Protein AF-A0A2N1ID99-F1 (afdb_monomer_lite)

Foldseek 3Di:
DDQDAFDACCDCPHPCVVCVVQWDDKDADPVRWIWIWGDDPDFKIKIFTARPVRNGGHDIDIDGDCVVNPPPD

Structure (mmCIF, N/CA/C/O backbone):
data_AF-A0A2N1ID99-F1
#
_entry.id   AF-A0A2N1ID99-F1
#
loop_
_atom_site.group_PDB
_atom_site.id
_atom_site.type_symbol
_atom_site.label_atom_id
_atom_site.label_alt_id
_atom_site.label_comp_id
_atom_site.label_asym_id
_atom_site.label_entity_id
_atom_site.label_seq_id
_atom_site.pdbx_PDB_ins_code
_atom_site.Cartn_x
_atom_site.Cartn_y
_atom_site.Cartn_z
_atom_site.occupancy
_atom_site.B_iso_or_equiv
_atom_site.auth_seq_id
_atom_site.auth_comp_id
_atom_site.auth_asym_id
_atom_site.auth_atom_id
_atom_site.pdbx_PDB_model_num
ATOM 1 N N . MET A 1 1 ? 3.573 -14.128 -4.092 1.00 51.69 1 MET A N 1
ATOM 2 C CA . MET A 1 1 ? 3.756 -13.281 -2.872 1.00 51.69 1 MET A CA 1
ATOM 3 C C . MET A 1 1 ? 2.377 -12.950 -2.322 1.00 51.69 1 MET A C 1
ATOM 5 O O . MET A 1 1 ? 1.549 -12.497 -3.096 1.00 51.69 1 MET A O 1
ATOM 9 N N . LYS A 1 2 ? 2.084 -13.229 -1.046 1.00 59.81 2 LYS A N 1
ATOM 10 C CA . LYS A 1 2 ? 0.727 -13.063 -0.496 1.00 59.81 2 LYS A CA 1
ATOM 11 C C . LYS A 1 2 ? 0.625 -11.716 0.220 1.00 59.81 2 LYS A C 1
ATOM 13 O O . LYS A 1 2 ? 1.139 -11.573 1.324 1.00 59.81 2 LYS A O 1
ATOM 18 N N . PHE A 1 3 ? 0.018 -10.723 -0.422 1.00 67.50 3 PHE A N 1
ATOM 19 C CA . PHE A 1 3 ? -0.275 -9.447 0.229 1.00 67.50 3 PHE A CA 1
ATOM 20 C C . PHE A 1 3 ? -1.377 -9.656 1.269 1.00 67.50 3 PHE A C 1
ATOM 22 O O . PHE A 1 3 ? -2.383 -10.318 1.013 1.00 67.50 3 PHE A O 1
ATOM 29 N N . HIS A 1 4 ? -1.131 -9.171 2.482 1.00 71.19 4 HIS A N 1
ATOM 30 C CA . HIS A 1 4 ? -1.902 -9.517 3.670 1.00 71.19 4 HIS A CA 1
ATOM 31 C C . HIS A 1 4 ? -3.198 -8.699 3.789 1.00 71.19 4 HIS A C 1
ATOM 33 O O . HIS A 1 4 ? -3.340 -7.887 4.704 1.00 71.19 4 HIS A O 1
ATOM 39 N N . ILE A 1 5 ? -4.146 -8.921 2.876 1.00 80.88 5 ILE A N 1
ATOM 40 C CA . ILE A 1 5 ? -5.517 -8.412 3.031 1.00 80.88 5 ILE A CA 1
ATOM 41 C C . ILE A 1 5 ? -6.077 -8.914 4.372 1.00 80.88 5 ILE A C 1
ATOM 43 O O . ILE A 1 5 ? -5.905 -10.082 4.730 1.00 80.88 5 ILE A O 1
ATOM 47 N N . GLY A 1 6 ? -6.706 -8.020 5.132 1.00 83.31 6 GLY A N 1
ATOM 48 C CA . GLY A 1 6 ? -7.248 -8.294 6.463 1.00 83.31 6 GLY A CA 1
ATOM 49 C C . GLY A 1 6 ? -6.255 -8.108 7.616 1.00 83.31 6 GLY A C 1
ATOM 50 O O . GLY A 1 6 ? -6.635 -8.276 8.773 1.00 83.31 6 GLY A O 1
ATOM 51 N N . MET A 1 7 ? -4.995 -7.739 7.351 1.00 85.00 7 MET A N 1
ATOM 52 C CA . MET A 1 7 ? -4.029 -7.410 8.406 1.00 85.00 7 MET A CA 1
ATOM 53 C C . MET A 1 7 ? -3.935 -5.909 8.664 1.00 85.00 7 MET A C 1
ATOM 55 O O . MET A 1 7 ? -4.077 -5.093 7.756 1.00 85.00 7 MET A O 1
ATOM 59 N N . LYS A 1 8 ? -3.621 -5.540 9.912 1.00 86.12 8 LYS A N 1
ATOM 60 C CA . LYS A 1 8 ? -3.325 -4.147 10.252 1.00 86.12 8 LYS A CA 1
ATOM 61 C C . LYS A 1 8 ? -2.057 -3.660 9.551 1.00 86.12 8 LYS A C 1
ATOM 63 O O . LYS A 1 8 ? -1.020 -4.322 9.633 1.00 86.12 8 LYS A O 1
ATOM 68 N N . PHE A 1 9 ? -2.118 -2.483 8.933 1.00 81.69 9 PHE A N 1
ATOM 69 C CA . PHE A 1 9 ? -0.997 -1.874 8.210 1.00 81.69 9 PHE A CA 1
ATOM 70 C C . PHE A 1 9 ? 0.195 -1.557 9.131 1.00 81.69 9 PHE A C 1
ATOM 72 O O . PHE A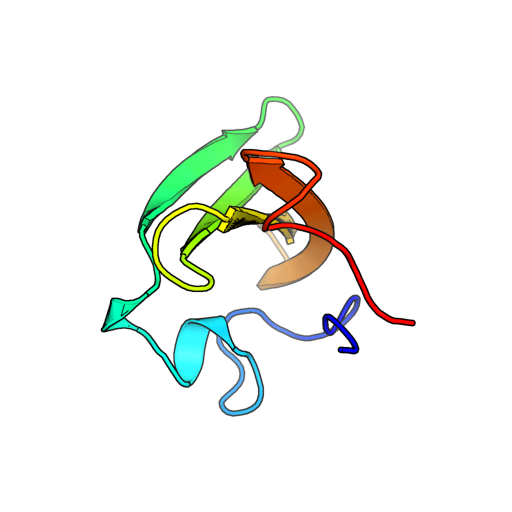 1 9 ? 1.334 -1.540 8.680 1.00 81.69 9 PHE A O 1
ATOM 79 N N . ASN A 1 10 ? -0.063 -1.331 10.423 1.00 81.31 10 ASN A N 1
ATOM 80 C CA . ASN A 1 10 ? 0.944 -1.051 11.449 1.00 81.31 10 ASN A CA 1
ATOM 81 C C . ASN A 1 10 ? 1.358 -2.298 12.256 1.00 81.31 10 ASN A C 1
ATOM 83 O O . ASN A 1 10 ? 2.064 -2.192 13.259 1.00 81.31 10 ASN A O 1
ATOM 87 N N . SER A 1 11 ? 0.893 -3.489 11.864 1.00 82.94 11 SER A N 1
ATOM 88 C CA . SER A 1 11 ? 1.330 -4.737 12.489 1.00 82.94 11 SER A CA 1
ATOM 89 C C . SER A 1 11 ? 2.801 -4.989 12.170 1.00 82.94 11 SER A C 1
ATOM 91 O O . SER A 1 11 ? 3.227 -4.780 11.033 1.00 82.94 11 SER A O 1
ATOM 93 N N . TYR A 1 12 ? 3.557 -5.545 13.120 1.00 77.38 12 TYR A N 1
ATOM 94 C CA . TYR A 1 12 ? 4.963 -5.924 12.920 1.00 77.38 12 TYR A CA 1
ATOM 95 C C . TYR A 1 12 ? 5.164 -6.888 11.735 1.00 77.38 12 TYR A C 1
ATOM 97 O O . TYR A 1 12 ? 6.215 -6.914 11.101 1.00 77.38 12 TYR A O 1
ATOM 105 N N . SER A 1 13 ? 4.134 -7.673 11.408 1.00 76.44 13 SER A N 1
ATOM 106 C CA . SER A 1 13 ? 4.126 -8.606 10.277 1.00 76.44 13 SER A CA 1
ATOM 107 C C . SER A 1 13 ? 3.701 -7.985 8.942 1.00 76.44 13 SER A C 1
ATOM 109 O O . SER A 1 13 ? 3.770 -8.657 7.916 1.00 76.44 13 SER A O 1
ATOM 111 N N . SER A 1 14 ? 3.277 -6.719 8.917 1.00 80.38 14 SER A N 1
ATOM 112 C CA . SER A 1 14 ? 2.973 -6.015 7.670 1.00 80.38 14 SER A CA 1
ATOM 113 C C . SER A 1 14 ? 4.260 -5.644 6.921 1.00 80.38 14 SER A C 1
ATOM 115 O O . SER A 1 14 ? 5.277 -5.288 7.520 1.00 80.38 14 SER A O 1
ATOM 117 N N . TYR A 1 15 ? 4.215 -5.676 5.588 1.00 79.12 15 TYR A N 1
ATOM 118 C CA . TYR A 1 15 ? 5.342 -5.234 4.759 1.00 79.12 15 TYR A CA 1
ATOM 119 C C . TYR A 1 15 ? 5.666 -3.749 4.958 1.00 79.12 15 TYR A C 1
ATOM 121 O O . TYR A 1 15 ? 6.841 -3.386 4.966 1.00 79.12 15 TYR A O 1
ATOM 129 N N . LEU A 1 16 ? 4.639 -2.928 5.182 1.00 80.38 16 LEU A N 1
ATOM 130 C CA . LEU A 1 16 ? 4.758 -1.492 5.436 1.00 80.38 16 LEU A CA 1
ATOM 131 C C . LEU A 1 16 ? 5.578 -1.209 6.703 1.00 80.38 16 LEU A C 1
ATOM 133 O O . LEU A 1 16 ? 6.507 -0.408 6.673 1.00 80.38 16 LEU A O 1
ATOM 137 N N . THR A 1 17 ? 5.305 -1.931 7.795 1.00 85.19 17 THR A N 1
ATOM 138 C CA . THR A 1 17 ? 6.060 -1.781 9.052 1.00 85.19 17 THR A CA 1
ATOM 139 C C . THR A 1 17 ? 7.447 -2.421 8.970 1.00 85.19 17 THR A C 1
ATOM 141 O O . THR A 1 17 ? 8.406 -1.903 9.536 1.00 85.19 17 THR A O 1
ATOM 144 N N . ARG A 1 18 ? 7.582 -3.547 8.255 1.00 84.50 18 ARG A N 1
ATOM 145 C CA . ARG A 1 18 ? 8.852 -4.281 8.137 1.00 84.50 18 ARG A CA 1
ATOM 146 C C . ARG A 1 18 ? 9.877 -3.583 7.238 1.00 84.50 18 ARG A C 1
ATOM 148 O O . ARG A 1 18 ? 11.076 -3.751 7.449 1.00 84.50 18 ARG A O 1
ATOM 155 N N . TYR A 1 19 ? 9.422 -2.827 6.240 1.00 85.75 19 TYR A N 1
ATOM 156 C CA . TYR A 1 19 ? 10.279 -2.122 5.285 1.00 85.75 19 TYR A CA 1
ATOM 157 C C . TYR A 1 19 ? 9.872 -0.645 5.164 1.00 85.75 19 TYR A C 1
ATOM 159 O O . TYR A 1 19 ? 9.424 -0.222 4.098 1.00 85.75 19 TYR A O 1
ATOM 167 N N . PRO A 1 20 ? 10.060 0.164 6.222 1.00 85.75 20 PRO A N 1
ATOM 168 C CA . PRO A 1 20 ? 9.607 1.555 6.241 1.00 85.75 20 PRO A CA 1
ATOM 169 C C . PRO A 1 20 ? 10.291 2.415 5.170 1.00 85.75 20 PRO A C 1
ATOM 171 O O . PRO A 1 20 ? 9.681 3.325 4.630 1.00 85.75 20 PRO A O 1
ATOM 174 N N . THR A 1 21 ? 11.530 2.089 4.782 1.00 88.12 21 THR A N 1
ATOM 175 C CA . THR A 1 21 ? 12.263 2.785 3.705 1.00 88.12 21 THR A CA 1
ATOM 176 C C . THR A 1 21 ? 11.688 2.552 2.307 1.00 88.12 21 THR A C 1
ATOM 178 O O . THR A 1 21 ? 12.126 3.191 1.355 1.00 88.12 21 THR A O 1
ATOM 181 N N . ARG A 1 22 ? 10.744 1.615 2.167 1.00 86.81 22 ARG A N 1
ATOM 182 C CA . ARG A 1 22 ? 10.028 1.329 0.918 1.00 86.81 22 ARG A CA 1
ATOM 183 C C . ARG A 1 22 ? 8.627 1.921 0.901 1.00 86.81 22 ARG A C 1
ATOM 185 O O . ARG A 1 22 ? 7.973 1.835 -0.130 1.00 86.81 22 ARG A O 1
ATOM 192 N N . VAL A 1 23 ? 8.163 2.483 2.015 1.00 89.19 23 VAL A N 1
ATOM 193 C CA . VAL A 1 23 ? 6.896 3.210 2.064 1.00 89.19 23 VAL A CA 1
ATOM 194 C C . V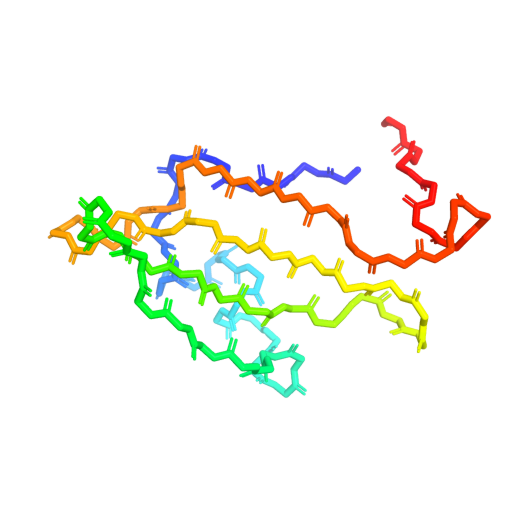AL A 1 23 ? 7.103 4.553 1.374 1.00 89.19 23 VAL A C 1
ATOM 196 O O . VAL A 1 23 ? 8.050 5.277 1.679 1.00 89.19 23 VAL A O 1
ATOM 199 N N . GLY A 1 24 ? 6.259 4.828 0.388 1.00 88.06 24 GLY A N 1
ATOM 200 C CA . GLY A 1 24 ? 6.309 6.031 -0.426 1.00 88.06 24 GLY A CA 1
ATOM 201 C C . GLY A 1 24 ? 5.243 7.032 -0.001 1.00 88.06 24 GLY A C 1
ATOM 202 O O . GLY A 1 24 ? 5.123 7.399 1.165 1.00 88.06 24 GLY A O 1
ATOM 203 N N . LYS A 1 25 ? 4.480 7.502 -0.982 1.00 90.25 25 LYS A N 1
ATOM 204 C CA . LYS A 1 25 ? 3.402 8.466 -0.792 1.00 90.25 25 LYS A CA 1
ATOM 205 C C . LYS A 1 25 ? 2.206 7.856 -0.068 1.00 90.25 25 LYS A C 1
ATOM 207 O O . LYS A 1 25 ? 1.854 6.697 -0.262 1.00 90.25 25 LYS A O 1
ATOM 212 N N . GLU A 1 26 ? 1.516 8.708 0.677 1.00 92.88 26 GLU A N 1
ATOM 213 C CA . GLU A 1 26 ? 0.186 8.437 1.212 1.00 92.88 26 GLU A CA 1
ATOM 214 C C . GLU A 1 26 ? -0.818 9.403 0.578 1.00 92.88 26 GLU A C 1
ATOM 216 O O . GLU A 1 26 ? -0.492 10.569 0.331 1.00 92.88 26 GLU A O 1
ATOM 221 N N . LYS A 1 27 ? -2.045 8.943 0.324 1.00 93.19 27 LYS A N 1
ATOM 222 C CA . LYS A 1 27 ? -3.161 9.818 -0.061 1.00 93.19 27 LYS A CA 1
ATOM 223 C C . LYS A 1 27 ? -4.469 9.339 0.561 1.00 93.19 27 LYS A C 1
ATOM 225 O O . LYS A 1 27 ? -4.703 8.139 0.673 1.00 93.19 27 LYS A O 1
ATOM 230 N N . ASP A 1 28 ? -5.328 10.273 0.952 1.00 93.75 28 ASP A N 1
ATOM 231 C CA . ASP A 1 28 ? -6.698 9.952 1.355 1.00 93.75 28 ASP A CA 1
ATOM 232 C C . ASP A 1 28 ? -7.568 9.726 0.102 1.00 93.75 28 ASP A C 1
ATOM 234 O O . ASP A 1 28 ? -7.457 10.445 -0.895 1.00 93.75 28 ASP A O 1
ATOM 238 N N . LEU A 1 29 ? -8.440 8.724 0.160 1.00 90.88 29 LEU A N 1
ATOM 239 C CA . LEU A 1 29 ? -9.438 8.426 -0.862 1.00 90.88 29 LEU A CA 1
ATOM 240 C C .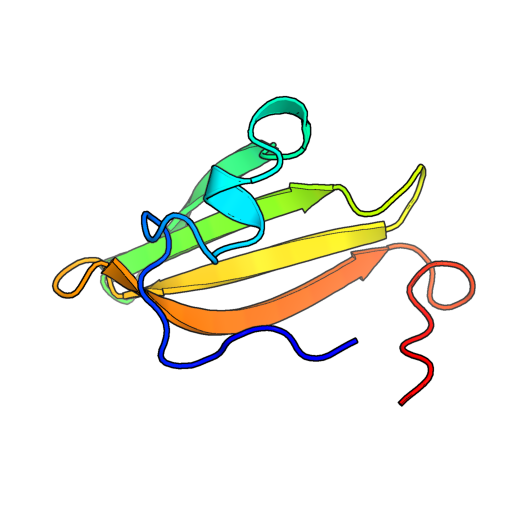 LEU A 1 29 ? -10.774 9.109 -0.547 1.00 90.88 29 LEU A C 1
ATOM 242 O O . LEU A 1 29 ? -11.097 9.402 0.605 1.00 90.88 29 LEU A O 1
ATOM 246 N N . SER A 1 30 ? -11.599 9.321 -1.577 1.00 90.88 30 SER A N 1
ATOM 247 C CA . SER A 1 30 ? -12.932 9.930 -1.434 1.00 90.88 30 SER A CA 1
ATOM 248 C C . SER A 1 30 ? -13.901 9.091 -0.594 1.00 90.88 30 SER A C 1
ATOM 250 O O . SER A 1 30 ? -14.837 9.639 -0.016 1.00 90.88 30 SER A O 1
ATOM 252 N N . ASN A 1 31 ? -13.664 7.780 -0.492 1.00 88.50 31 ASN A N 1
ATOM 253 C CA . ASN A 1 31 ? -14.414 6.857 0.362 1.00 88.50 31 ASN A CA 1
ATOM 254 C C . ASN A 1 31 ? -14.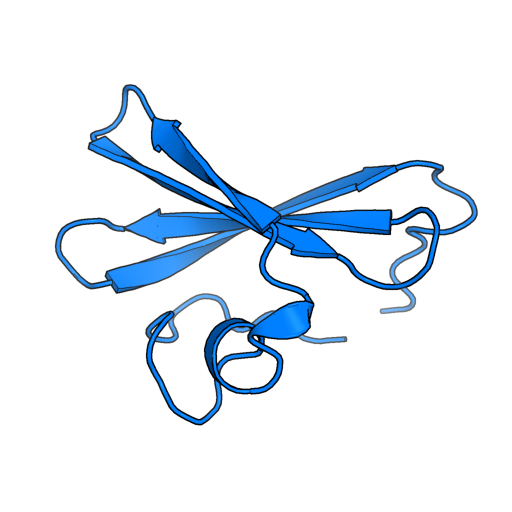005 6.931 1.851 1.00 88.50 31 ASN A C 1
ATOM 256 O O . ASN A 1 31 ? -14.604 6.251 2.678 1.00 88.50 31 ASN A O 1
ATOM 260 N N . GLY A 1 32 ? -13.009 7.753 2.203 1.00 89.94 32 GLY A N 1
ATOM 261 C CA . GLY A 1 32 ? -12.506 7.911 3.568 1.00 89.94 32 GLY A CA 1
ATOM 262 C C . GLY A 1 32 ? -11.368 6.961 3.949 1.00 89.94 32 GLY A C 1
ATOM 263 O O . GLY A 1 32 ? -10.806 7.126 5.033 1.00 89.94 32 GLY A O 1
ATOM 264 N N . ASN A 1 33 ? -10.993 6.020 3.080 1.00 94.00 33 ASN A N 1
ATOM 265 C CA . ASN A 1 33 ? -9.826 5.158 3.258 1.00 94.00 33 ASN A CA 1
ATOM 266 C C . ASN A 1 33 ? -8.535 5.889 2.882 1.00 94.00 33 ASN A C 1
ATOM 268 O O . ASN A 1 33 ? -8.547 7.037 2.430 1.00 94.00 33 ASN A O 1
ATOM 272 N N . LYS A 1 34 ? -7.400 5.230 3.092 1.00 93.44 34 LYS A N 1
ATOM 273 C CA . LYS A 1 34 ? -6.085 5.737 2.707 1.00 93.44 34 LYS A CA 1
ATOM 274 C C . LYS A 1 34 ? -5.413 4.788 1.745 1.00 93.44 34 LYS A C 1
ATOM 276 O O . LYS A 1 34 ? -5.470 3.583 1.933 1.00 93.44 34 LYS A O 1
ATOM 281 N N . GLU A 1 35 ? -4.708 5.340 0.777 1.00 93.88 35 GLU A N 1
ATOM 282 C CA . GLU A 1 35 ? -3.784 4.588 -0.049 1.00 93.88 35 GLU A CA 1
ATOM 283 C C . GLU A 1 35 ? -2.347 4.868 0.369 1.00 93.88 35 GLU A C 1
ATOM 285 O O . GLU A 1 35 ? -1.958 6.024 0.551 1.00 93.88 35 GLU A O 1
ATOM 290 N N . ILE A 1 36 ? -1.567 3.798 0.505 1.00 91.88 36 ILE A N 1
ATOM 291 C CA . ILE A 1 36 ? -0.159 3.845 0.890 1.00 91.88 36 ILE A CA 1
ATOM 292 C C . ILE A 1 36 ? 0.665 3.172 -0.200 1.00 91.88 36 ILE A C 1
ATOM 294 O O . ILE A 1 36 ? 0.491 1.987 -0.491 1.00 91.88 36 ILE A O 1
ATOM 298 N N . GLU A 1 37 ? 1.578 3.930 -0.790 1.00 91.19 37 GLU A N 1
ATOM 299 C CA . GLU A 1 37 ? 2.550 3.433 -1.751 1.00 91.19 37 GLU A CA 1
ATOM 300 C C . GLU A 1 37 ? 3.622 2.596 -1.047 1.00 91.19 37 GLU A C 1
ATOM 302 O O . GLU A 1 37 ? 4.150 2.952 0.009 1.00 91.19 37 GLU A O 1
ATOM 307 N N . PHE A 1 38 ? 3.998 1.498 -1.683 1.00 89.38 38 PHE A N 1
ATOM 308 C CA . PHE A 1 38 ? 5.073 0.619 -1.278 1.00 89.38 38 PHE A CA 1
ATOM 309 C C . PHE A 1 38 ? 5.894 0.197 -2.493 1.00 89.38 38 PHE A C 1
ATOM 311 O O . PHE A 1 38 ? 5.417 -0.500 -3.389 1.00 89.38 38 PHE A O 1
ATOM 318 N N . THR A 1 39 ? 7.162 0.581 -2.514 1.00 85.94 39 THR A N 1
ATOM 319 C CA . THR A 1 39 ? 8.061 0.305 -3.632 1.00 85.94 39 THR A CA 1
ATOM 320 C C . THR A 1 39 ? 8.605 -1.120 -3.554 1.00 85.94 39 THR A C 1
ATOM 322 O O . THR A 1 39 ? 9.339 -1.492 -2.631 1.00 85.94 39 THR A O 1
ATOM 325 N N . GLN A 1 40 ? 8.283 -1.931 -4.560 1.00 77.25 40 GLN A N 1
ATOM 326 C CA . GLN A 1 40 ? 8.777 -3.290 -4.732 1.00 77.25 40 GLN A CA 1
ATOM 327 C C . GLN A 1 40 ? 9.810 -3.343 -5.869 1.00 77.25 40 GLN A C 1
ATOM 329 O O . GLN A 1 40 ? 9.504 -3.653 -7.015 1.00 77.25 40 GLN A O 1
ATOM 334 N N . GLY A 1 41 ? 11.077 -3.090 -5.536 1.00 71.94 41 GLY A N 1
ATOM 335 C CA . GLY A 1 41 ? 12.146 -3.044 -6.541 1.00 71.94 41 GLY A CA 1
ATOM 336 C C . GLY A 1 41 ? 12.094 -1.770 -7.389 1.00 71.94 41 GLY A C 1
ATOM 337 O O . GLY A 1 41 ? 11.390 -0.827 -7.045 1.00 71.94 41 GLY A O 1
ATOM 338 N N . ASN A 1 42 ? 12.882 -1.719 -8.464 1.00 70.38 42 ASN A N 1
ATOM 339 C CA . ASN A 1 42 ? 13.175 -0.448 -9.138 1.00 70.38 42 ASN A CA 1
ATOM 340 C C . ASN A 1 42 ? 11.997 0.140 -9.935 1.00 70.38 42 ASN A C 1
ATOM 342 O O . ASN A 1 42 ? 11.923 1.356 -10.036 1.00 70.38 42 ASN A O 1
ATOM 346 N N . ASP A 1 43 ? 11.067 -0.684 -10.436 1.00 77.19 43 ASP A N 1
ATOM 347 C CA . ASP A 1 43 ? 10.026 -0.233 -11.382 1.00 77.19 43 ASP A CA 1
ATOM 348 C C . ASP A 1 43 ? 8.624 -0.799 -11.091 1.00 77.19 43 ASP A C 1
ATOM 350 O O . ASP A 1 43 ? 7.766 -0.820 -11.978 1.00 77.19 43 ASP A O 1
ATOM 354 N N . CYS A 1 44 ? 8.391 -1.323 -9.884 1.00 83.19 44 CYS A N 1
ATOM 355 C CA . CYS A 1 44 ? 7.071 -1.799 -9.484 1.00 83.19 44 CYS A CA 1
ATOM 356 C C . CYS A 1 44 ? 6.636 -1.181 -8.157 1.00 83.19 44 CYS A C 1
ATOM 358 O O . CYS A 1 44 ? 7.256 -1.396 -7.115 1.00 83.19 44 CYS A O 1
ATOM 360 N N . GLN A 1 45 ? 5.556 -0.410 -8.199 1.00 87.69 45 GLN A N 1
ATOM 361 C CA . GLN A 1 45 ? 4.920 0.172 -7.027 1.00 87.69 45 GLN A CA 1
ATOM 362 C C . GLN A 1 45 ? 3.684 -0.647 -6.679 1.00 87.69 45 GLN A C 1
ATOM 364 O O . GLN A 1 45 ? 2.901 -1.019 -7.551 1.00 87.69 45 GLN A O 1
ATOM 369 N N . VAL A 1 46 ? 3.502 -0.910 -5.393 1.00 87.94 46 VAL A N 1
ATOM 370 C CA . VAL A 1 46 ? 2.285 -1.499 -4.839 1.00 87.94 46 VAL A CA 1
ATOM 371 C C . VAL A 1 46 ? 1.573 -0.405 -4.075 1.00 87.94 46 VAL A C 1
ATOM 373 O O . VAL A 1 46 ? 2.177 0.235 -3.225 1.00 87.94 46 VAL A O 1
ATOM 376 N N . TRP A 1 47 ? 0.304 -0.186 -4.358 1.00 90.81 47 TRP A N 1
ATOM 377 C CA . TRP A 1 47 ? -0.538 0.710 -3.583 1.00 90.81 47 TRP A CA 1
ATOM 378 C C . TRP A 1 47 ? -1.466 -0.138 -2.731 1.00 90.81 47 TRP A C 1
ATOM 380 O O . TRP A 1 47 ? -2.180 -0.984 -3.261 1.00 90.81 47 TRP A O 1
ATOM 390 N N . PHE A 1 48 ? -1.417 0.049 -1.416 1.00 91.00 48 PHE A N 1
ATOM 391 C CA . PHE A 1 48 ? -2.302 -0.618 -0.466 1.00 91.00 48 PHE A CA 1
ATOM 392 C C . PHE A 1 48 ? -3.445 0.309 -0.095 1.00 91.00 48 PHE A C 1
ATOM 394 O O . PHE A 1 48 ? -3.185 1.409 0.391 1.00 91.00 48 PHE A O 1
ATOM 401 N N . GLU A 1 49 ? -4.684 -0.149 -0.241 1.00 93.31 49 GLU A N 1
ATOM 402 C CA . GLU A 1 49 ? -5.827 0.521 0.367 1.00 93.31 49 GLU A CA 1
ATOM 403 C C . GLU A 1 49 ? -5.965 0.059 1.821 1.00 93.31 49 GLU A C 1
ATOM 405 O O . GLU A 1 49 ? -6.012 -1.137 2.126 1.00 93.31 49 GLU A O 1
ATOM 410 N N . VAL A 1 50 ? -6.015 1.025 2.729 1.00 92.62 50 VAL A N 1
ATOM 411 C CA . VAL A 1 50 ? -6.097 0.845 4.172 1.00 92.62 50 VAL A CA 1
ATOM 412 C C . VAL A 1 50 ? -7.365 1.515 4.678 1.00 92.62 50 VAL A C 1
ATOM 414 O O . VAL A 1 50 ? -7.550 2.726 4.538 1.00 92.62 50 VAL A O 1
ATOM 417 N N . ASP A 1 51 ? -8.217 0.729 5.327 1.00 93.75 51 ASP A N 1
ATOM 418 C CA . ASP A 1 51 ? -9.378 1.237 6.043 1.00 93.75 51 ASP A CA 1
ATOM 419 C C . ASP A 1 51 ? -8.913 2.162 7.174 1.00 93.75 51 AS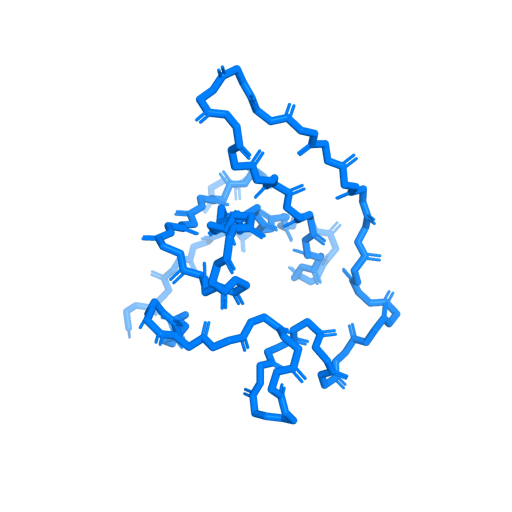P A C 1
ATOM 421 O O . ASP A 1 51 ? -8.154 1.772 8.069 1.00 93.75 51 ASP A O 1
ATOM 425 N N . LYS A 1 52 ? -9.358 3.418 7.131 1.00 89.00 52 LYS A N 1
ATOM 426 C CA . LYS A 1 52 ? -8.881 4.468 8.040 1.00 89.00 52 LYS A CA 1
ATOM 427 C C . LYS A 1 52 ? -9.311 4.246 9.490 1.00 89.00 52 LYS A C 1
ATOM 429 O O . LYS A 1 52 ? -8.594 4.652 10.402 1.00 89.00 52 LYS A O 1
ATOM 434 N N . ASN A 1 53 ? -10.453 3.598 9.710 1.00 89.88 53 ASN A N 1
ATOM 435 C CA . ASN A 1 53 ? -11.028 3.403 11.041 1.00 89.88 53 ASN A CA 1
ATOM 436 C C . ASN A 1 53 ? -10.374 2.228 11.774 1.00 89.88 53 ASN A C 1
ATOM 438 O O . ASN A 1 53 ? -10.145 2.273 12.980 1.00 89.88 53 ASN A O 1
ATOM 442 N N . THR A 1 54 ? -10.061 1.169 11.037 1.00 90.94 54 THR A N 1
ATOM 443 C CA . THR A 1 54 ? -9.546 -0.095 11.572 1.00 90.94 54 THR A CA 1
ATOM 444 C C . THR A 1 54 ? -8.045 -0.259 11.355 1.00 90.94 54 THR A C 1
ATOM 446 O O . THR A 1 54 ? -7.424 -1.116 11.993 1.00 90.94 54 THR A O 1
ATOM 449 N N . SER A 1 55 ? -7.447 0.583 10.503 1.00 89.56 55 SER A N 1
ATOM 450 C CA . SER A 1 55 ? -6.051 0.484 10.070 1.00 89.56 55 SER A CA 1
ATOM 451 C C . SER A 1 55 ? -5.744 -0.846 9.373 1.00 89.56 55 SER A C 1
ATOM 453 O O . SER A 1 55 ? -4.616 -1.329 9.449 1.00 89.56 55 SER A O 1
ATOM 455 N N . VAL A 1 56 ? -6.735 -1.469 8.731 1.00 91.25 56 VAL A N 1
ATOM 456 C CA . VAL A 1 56 ? -6.615 -2.774 8.063 1.00 91.25 56 VAL A CA 1
ATOM 457 C C . VAL A 1 56 ? -6.413 -2.589 6.565 1.00 91.25 56 VAL A C 1
ATOM 459 O O . VAL A 1 56 ? -7.095 -1.782 5.948 1.00 91.25 56 VAL A O 1
ATOM 462 N N . ILE A 1 57 ? -5.494 -3.354 5.976 1.00 90.44 57 ILE A N 1
ATOM 463 C CA . ILE A 1 57 ? -5.321 -3.432 4.523 1.00 90.44 57 ILE A CA 1
ATOM 464 C C . ILE A 1 57 ? -6.525 -4.173 3.941 1.00 90.44 57 ILE A C 1
ATOM 466 O O . ILE A 1 57 ? -6.745 -5.341 4.274 1.00 90.44 57 ILE A O 1
ATOM 470 N N . ILE A 1 58 ? -7.289 -3.510 3.082 1.00 92.12 58 ILE A N 1
ATOM 471 C CA . ILE A 1 58 ? -8.515 -4.057 2.488 1.00 92.12 58 ILE A CA 1
ATOM 472 C C . ILE A 1 58 ? -8.360 -4.378 1.004 1.00 92.12 58 ILE A C 1
ATOM 474 O O . ILE A 1 58 ? -9.043 -5.276 0.521 1.00 92.12 58 ILE A O 1
ATOM 478 N N . ASP A 1 59 ? -7.432 -3.715 0.315 1.00 90.25 59 ASP A N 1
ATOM 479 C CA . ASP A 1 59 ? -7.141 -3.971 -1.093 1.00 90.25 59 ASP A CA 1
ATOM 480 C C . ASP A 1 59 ? -5.694 -3.595 -1.441 1.00 90.25 59 ASP A C 1
ATOM 482 O O . ASP A 1 59 ? -4.973 -2.988 -0.638 1.00 90.25 59 ASP A O 1
ATOM 486 N N . TRP A 1 60 ? -5.243 -3.983 -2.630 1.00 88.81 60 TRP A N 1
ATOM 487 C CA . TRP A 1 60 ? -3.983 -3.536 -3.203 1.00 88.81 60 TRP A CA 1
ATOM 488 C C . TRP A 1 60 ? -3.991 -3.617 -4.727 1.00 88.81 60 TRP A C 1
ATOM 490 O O . TRP A 1 60 ? -4.605 -4.497 -5.325 1.00 88.81 60 TRP A O 1
ATOM 500 N N . TYR A 1 61 ? -3.222 -2.742 -5.367 1.00 86.25 61 TYR A N 1
ATOM 501 C CA . TYR A 1 61 ? -2.998 -2.795 -6.807 1.00 86.25 61 TYR A CA 1
ATOM 502 C C . TYR A 1 61 ? -1.562 -2.414 -7.166 1.00 86.25 61 TYR A C 1
ATOM 504 O O . TYR A 1 61 ? -0.859 -1.743 -6.410 1.00 86.25 61 TYR A O 1
ATOM 512 N N . PHE A 1 62 ? -1.110 -2.870 -8.331 1.00 86.06 62 PHE A N 1
ATOM 513 C CA . PHE A 1 62 ? 0.216 -2.554 -8.847 1.00 86.06 62 PHE A CA 1
ATOM 514 C C . PHE A 1 62 ? 0.174 -1.375 -9.812 1.00 86.06 62 PHE A C 1
ATOM 516 O O . PHE A 1 62 ? -0.729 -1.263 -10.639 1.00 86.06 62 PHE A O 1
ATOM 523 N N . VAL A 1 63 ? 1.203 -0.538 -9.746 1.00 84.44 63 VAL A N 1
ATOM 524 C CA . VAL A 1 63 ? 1.499 0.504 -10.727 1.00 84.44 63 VAL A CA 1
ATOM 525 C C . VAL A 1 63 ? 2.926 0.290 -11.207 1.00 84.44 63 VAL A C 1
ATOM 527 O O . VAL A 1 63 ? 3.872 0.322 -10.422 1.00 84.44 63 VAL A O 1
ATOM 530 N N . GLY A 1 64 ? 3.094 0.041 -12.501 1.00 77.19 64 GLY A N 1
ATOM 531 C CA . GLY A 1 64 ? 4.408 -0.186 -13.090 1.00 77.19 64 GLY A CA 1
ATOM 532 C C . GLY A 1 64 ? 4.336 -0.951 -14.402 1.00 77.19 64 GLY A C 1
ATOM 533 O O . GLY A 1 64 ? 3.261 -1.204 -14.945 1.00 77.19 64 GLY A O 1
ATOM 534 N N . ASN A 1 65 ? 5.504 -1.308 -14.928 1.00 73.44 65 ASN A N 1
ATOM 535 C CA . ASN A 1 65 ? 5.599 -2.089 -16.155 1.00 73.44 65 ASN A CA 1
ATOM 536 C C . ASN A 1 65 ? 5.136 -3.532 -15.891 1.00 73.44 65 ASN A C 1
ATOM 538 O O . ASN A 1 65 ? 5.615 -4.185 -14.967 1.00 73.44 65 ASN A O 1
ATOM 542 N N . GLU A 1 66 ? 4.243 -4.067 -16.727 1.00 64.31 66 GLU A N 1
ATOM 543 C CA . GLU A 1 66 ? 3.746 -5.447 -16.608 1.00 64.31 66 GLU A CA 1
ATOM 544 C C . GLU A 1 66 ? 4.871 -6.497 -16.566 1.00 64.31 66 GLU A C 1
ATOM 546 O O . GLU A 1 66 ? 4.730 -7.544 -15.933 1.00 64.31 66 GLU A O 1
ATOM 551 N N . LYS A 1 67 ? 6.017 -6.216 -17.205 1.00 66.06 67 LYS A N 1
ATOM 552 C CA . LYS A 1 67 ? 7.193 -7.099 -17.192 1.00 66.06 67 LYS A CA 1
ATOM 553 C C . LYS A 1 67 ? 7.886 -7.153 -15.828 1.00 66.06 67 LYS A C 1
ATOM 555 O O . LYS A 1 67 ? 8.452 -8.192 -15.501 1.00 66.06 67 LYS A O 1
ATOM 560 N N . THR A 1 68 ? 7.859 -6.068 -15.051 1.00 66.19 68 THR A N 1
ATOM 561 C CA . THR A 1 68 ? 8.506 -5.968 -13.729 1.00 66.19 68 THR A CA 1
ATOM 562 C C . THR A 1 68 ? 7.531 -6.229 -12.584 1.00 66.19 68 THR A C 1
ATOM 564 O O . THR A 1 68 ? 7.926 -6.823 -11.586 1.00 66.19 68 THR A O 1
ATOM 567 N N . CYS A 1 69 ? 6.254 -5.877 -12.750 1.00 69.88 69 CYS A N 1
ATOM 568 C CA . CYS A 1 69 ? 5.185 -6.130 -11.782 1.00 69.88 69 CYS A CA 1
ATOM 569 C C . CYS A 1 69 ? 4.555 -7.523 -11.886 1.00 69.88 69 CYS A C 1
ATOM 571 O O . CYS A 1 69 ? 3.507 -7.772 -11.289 1.00 69.88 69 CYS A O 1
ATOM 573 N N . ARG A 1 70 ? 5.159 -8.446 -12.648 1.00 60.16 70 ARG A N 1
ATOM 574 C CA . ARG A 1 70 ? 4.594 -9.777 -12.868 1.00 60.16 70 ARG A CA 1
ATOM 575 C C . ARG A 1 70 ? 4.469 -10.517 -11.535 1.00 60.16 70 ARG A C 1
ATOM 577 O O . ARG A 1 70 ? 5.452 -10.966 -10.949 1.00 60.16 70 ARG A O 1
ATOM 584 N N . ILE A 1 71 ? 3.228 -10.647 -11.080 1.00 56.56 71 ILE A N 1
ATOM 585 C CA . ILE A 1 71 ? 2.840 -11.473 -9.944 1.00 56.56 71 ILE A CA 1
ATOM 586 C C . ILE A 1 71 ? 3.087 -12.916 -10.372 1.00 56.56 71 ILE A C 1
ATOM 588 O O . ILE A 1 71 ? 2.279 -13.487 -11.100 1.00 56.56 71 ILE A O 1
ATOM 592 N N . THR A 1 72 ? 4.208 -13.514 -9.977 1.00 42.69 72 THR A N 1
ATOM 593 C CA . THR A 1 72 ? 4.282 -14.977 -9.967 1.00 42.69 72 THR A CA 1
ATOM 594 C C . THR A 1 72 ? 3.361 -15.438 -8.829 1.00 42.69 72 THR A C 1
ATOM 596 O O . THR A 1 72 ? 3.621 -15.033 -7.683 1.00 42.69 72 THR A O 1
ATOM 599 N N . PRO A 1 73 ? 2.267 -16.169 -9.130 1.00 40.84 73 P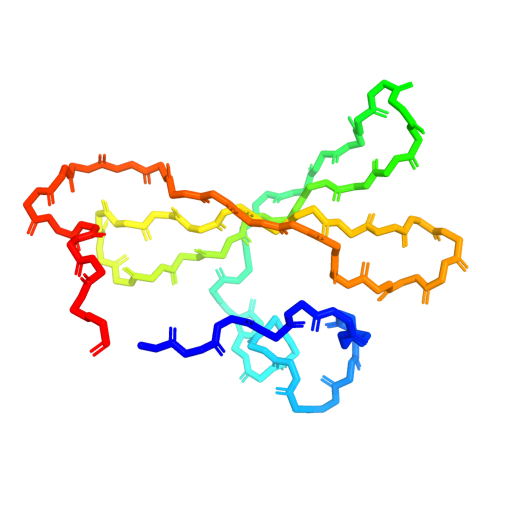RO A N 1
ATOM 600 C CA . PRO A 1 73 ? 1.313 -16.650 -8.130 1.00 40.84 73 PRO A CA 1
ATOM 601 C C . PRO A 1 73 ? 2.006 -17.387 -6.980 1.00 40.84 73 PRO A C 1
ATOM 603 O O . PRO A 1 73 ? 2.901 -18.212 -7.271 1.00 40.84 73 PRO A O 1
#

Radius of gyration: 11.87 Å; chains: 1; bounding box: 28×27×30 Å

Secondary structure (DSSP, 8-state):
----TTSBTTSTTSHHHH-GGGEEEEEE-TTS-EEEEEE-SSSEEEEEEEETTTTEEEEEEEEE-TTTS----

pLDDT: mean 82.08, std 11.93, range [40.84, 94.0]

Sequence (73 aa):
MKFHIGMKFNSYSSYLTRYPTRVGKEKDLSNGNKEIEFTQGNDCQVWFEVDKNTSVIIDWYFVGNEKTCRITP